Protein AF-A0A645JJU6-F1 (afdb_monom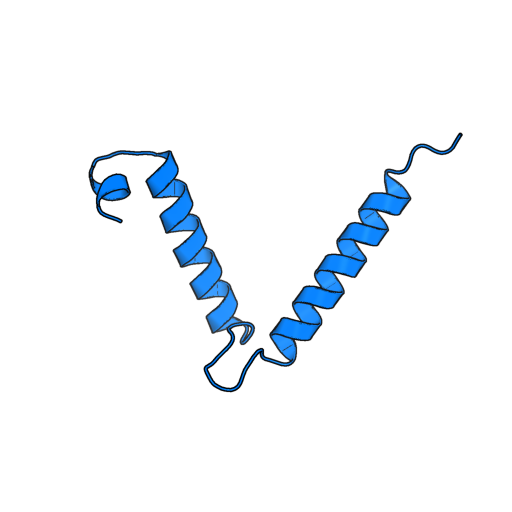er_lite)

Sequence (63 aa):
MILAGEGNSDAAVTVTGFAVGAAICHNFGLASSAKGPTVNGMIAVVAGFVILVVIGLLNRERK

Secondary structure (DSSP, 8-state):
-HHHHTT-HHHHHHHHHHHHHHHHHHHTT---BTTB--HHHHHHHHHHHHHHHHHHHHS----

Foldseek 3Di:
DVCVVVPDPVVVVVVVCVVVVVVVCVVQVQDADPVGGDPVVVVVVVVVVVVVVVVCVVPDDDD

Radius of gyration: 16.97 Å; chains: 1; bounding box: 45×27×42 Å

Organism: NCBI:txid1076179

pLDDT: mean 93.42, std 7.04, range [57.25, 98.31]

Structure (mmCIF, N/CA/C/O backbone):
data_AF-A0A645JJU6-F1
#
_entry.id   AF-A0A645JJU6-F1
#
loop_
_atom_site.group_PDB
_atom_site.id
_atom_site.type_symbol
_atom_site.label_atom_id
_atom_site.label_alt_id
_atom_site.label_comp_id
_atom_site.label_asym_id
_atom_site.label_entity_id
_atom_site.label_seq_id
_atom_site.pdbx_PDB_ins_code
_atom_site.Cartn_x
_atom_site.Cartn_y
_atom_site.Cartn_z
_atom_site.occupancy
_atom_site.B_iso_or_equiv
_atom_site.auth_seq_id
_atom_site.auth_comp_id
_atom_site.auth_asym_id
_atom_site.auth_atom_id
_atom_site.pdbx_PDB_model_num
ATOM 1 N N . MET A 1 1 ? 13.597 12.301 -5.320 1.00 70.12 1 MET A N 1
ATOM 2 C CA . MET A 1 1 ? 14.586 11.681 -4.405 1.00 70.12 1 MET A CA 1
ATOM 3 C C . MET A 1 1 ? 15.686 12.650 -3.964 1.00 70.12 1 MET A C 1
ATOM 5 O O . MET A 1 1 ? 16.277 12.393 -2.931 1.00 70.12 1 MET A O 1
ATOM 9 N N . ILE A 1 2 ? 15.926 13.766 -4.674 1.00 86.25 2 ILE A N 1
ATOM 10 C CA . ILE A 1 2 ? 16.926 14.794 -4.304 1.00 86.25 2 ILE A CA 1
ATOM 11 C C . ILE A 1 2 ? 16.746 15.275 -2.853 1.00 86.25 2 ILE A C 1
ATOM 13 O O . ILE A 1 2 ? 17.663 15.137 -2.059 1.00 86.25 2 ILE A O 1
ATOM 17 N N . LEU A 1 3 ? 15.525 15.657 -2.462 1.00 90.38 3 LEU A N 1
ATOM 18 C CA . LEU A 1 3 ? 15.219 16.104 -1.095 1.00 90.38 3 LEU A CA 1
ATOM 19 C C . LEU A 1 3 ? 15.486 15.033 -0.011 1.00 90.38 3 LEU A C 1
ATOM 21 O O . LEU A 1 3 ? 15.866 15.361 1.106 1.00 90.38 3 LEU A O 1
ATOM 25 N N . ALA A 1 4 ? 15.320 13.745 -0.339 1.00 91.31 4 ALA A N 1
ATOM 26 C CA . ALA A 1 4 ? 15.675 12.648 0.567 1.00 91.31 4 ALA A CA 1
ATOM 27 C C . ALA A 1 4 ? 17.203 12.500 0.712 1.00 91.31 4 ALA A C 1
ATOM 29 O O . ALA A 1 4 ? 17.684 12.177 1.792 1.00 91.31 4 ALA A O 1
ATOM 30 N N . GLY A 1 5 ? 17.962 12.764 -0.360 1.00 89.88 5 GLY A N 1
ATOM 31 C CA . GLY A 1 5 ? 19.431 12.767 -0.358 1.00 89.88 5 GLY A CA 1
ATOM 32 C C . GLY A 1 5 ? 20.055 13.995 0.313 1.00 89.88 5 GLY A C 1
ATOM 33 O O . GLY A 1 5 ? 21.188 13.927 0.773 1.00 89.88 5 GLY A O 1
ATOM 34 N N . GLU A 1 6 ? 19.305 15.090 0.425 1.00 94.94 6 GLU A N 1
ATOM 35 C CA . GLU A 1 6 ? 19.689 16.305 1.159 1.00 94.94 6 GLU A CA 1
ATOM 36 C C . GLU A 1 6 ? 19.386 16.217 2.668 1.00 94.94 6 GLU A C 1
ATOM 38 O O . GLU A 1 6 ? 19.669 17.152 3.413 1.00 94.94 6 GLU A O 1
ATOM 43 N N . GLY A 1 7 ? 18.835 15.091 3.139 1.00 93.62 7 GLY A N 1
ATOM 44 C CA . GLY A 1 7 ? 18.617 14.820 4.563 1.00 93.62 7 GLY A CA 1
ATOM 45 C C . GLY A 1 7 ? 17.208 15.114 5.084 1.00 93.62 7 GLY A C 1
ATOM 46 O O . GLY A 1 7 ? 16.995 15.058 6.294 1.00 93.62 7 GLY A O 1
ATOM 47 N N . ASN A 1 8 ? 16.224 15.386 4.218 1.00 97.19 8 ASN A N 1
ATOM 48 C CA . ASN A 1 8 ? 14.833 15.496 4.663 1.00 97.19 8 ASN A CA 1
ATOM 49 C C . ASN A 1 8 ? 14.248 14.108 4.975 1.00 97.19 8 ASN A C 1
ATOM 51 O O . ASN A 1 8 ? 14.014 13.294 4.075 1.00 97.19 8 ASN A O 1
ATOM 55 N N . SER A 1 9 ? 13.962 13.861 6.251 1.00 95.75 9 SER A N 1
ATOM 56 C CA . SER A 1 9 ? 13.432 12.588 6.744 1.00 95.75 9 SER A CA 1
ATOM 57 C C . SER A 1 9 ? 12.046 12.254 6.190 1.00 95.75 9 SER A C 1
ATOM 59 O O . SER A 1 9 ? 11.799 11.100 5.848 1.00 95.75 9 SER A O 1
ATOM 61 N N . ASP A 1 10 ? 11.165 13.241 6.022 1.00 96.12 10 ASP A N 1
ATOM 62 C CA . ASP A 1 10 ? 9.818 13.024 5.477 1.00 96.12 10 ASP A CA 1
ATOM 63 C C . ASP A 1 10 ? 9.877 12.528 4.020 1.00 96.12 10 ASP A C 1
ATOM 65 O O . ASP A 1 10 ? 9.253 11.533 3.628 1.00 96.12 10 ASP A O 1
ATOM 69 N N . ALA A 1 11 ? 10.758 13.144 3.225 1.00 95.19 11 ALA A N 1
ATOM 70 C CA . ALA A 1 11 ? 11.039 12.696 1.867 1.00 95.19 11 ALA A CA 1
ATOM 71 C C . ALA A 1 11 ? 11.687 11.302 1.844 1.00 95.19 11 ALA A C 1
ATOM 73 O O . ALA A 1 11 ? 11.367 10.497 0.968 1.00 95.19 11 ALA A O 1
ATOM 74 N N . ALA A 1 12 ? 12.575 10.994 2.794 1.00 95.44 12 ALA A N 1
ATOM 75 C CA . ALA A 1 12 ? 13.207 9.681 2.895 1.00 95.44 12 ALA A CA 1
ATOM 76 C C . ALA A 1 12 ? 12.189 8.572 3.200 1.00 95.44 12 ALA A C 1
ATOM 78 O O . ALA A 1 12 ? 12.197 7.537 2.526 1.00 95.44 12 ALA A O 1
ATOM 79 N N . VAL A 1 13 ? 11.270 8.797 4.145 1.00 96.44 13 VAL A N 1
ATOM 80 C CA . VAL A 1 13 ? 10.184 7.853 4.456 1.00 96.44 13 VAL A CA 1
ATOM 81 C C . VAL A 1 13 ? 9.270 7.674 3.247 1.00 96.44 13 VAL A C 1
ATOM 83 O O . VAL A 1 13 ? 8.969 6.539 2.875 1.00 96.44 13 VAL A O 1
ATOM 86 N N . THR A 1 14 ? 8.906 8.765 2.571 1.00 95.44 14 THR A N 1
ATOM 87 C CA . THR A 1 14 ? 8.071 8.723 1.360 1.00 95.44 14 THR A CA 1
ATOM 88 C C . THR A 1 14 ? 8.705 7.870 0.259 1.00 95.44 14 THR A C 1
ATOM 90 O O . THR A 1 14 ? 8.065 6.977 -0.298 1.00 95.44 14 THR A O 1
ATOM 93 N N . VAL A 1 15 ? 9.981 8.111 -0.047 1.00 96.00 15 VAL A N 1
ATOM 94 C CA . VAL A 1 15 ? 10.713 7.380 -1.092 1.00 96.00 15 VAL A CA 1
ATOM 95 C C . VAL A 1 15 ? 10.896 5.908 -0.718 1.00 96.00 15 VAL A C 1
ATOM 97 O O . VAL A 1 15 ? 10.732 5.034 -1.570 1.00 96.00 15 VAL A O 1
ATOM 100 N N . THR A 1 16 ? 11.193 5.624 0.550 1.00 96.00 16 THR A N 1
ATOM 101 C CA . THR A 1 16 ? 11.344 4.250 1.045 1.00 96.00 16 THR A CA 1
ATOM 102 C C . THR A 1 16 ? 10.019 3.496 0.961 1.00 96.00 16 THR A C 1
ATOM 104 O O . THR A 1 16 ? 9.979 2.391 0.424 1.00 96.00 16 THR A O 1
ATOM 107 N N . GLY A 1 17 ? 8.917 4.109 1.401 1.00 96.81 17 GLY A N 1
ATOM 108 C CA . GLY A 1 17 ? 7.576 3.535 1.288 1.00 96.81 17 GLY A CA 1
ATOM 109 C C . GLY A 1 17 ? 7.172 3.273 -0.163 1.00 96.81 17 GLY A C 1
ATOM 110 O O . GLY A 1 17 ? 6.669 2.194 -0.472 1.00 96.81 17 GLY A O 1
ATOM 111 N N . PHE A 1 18 ? 7.464 4.210 -1.072 1.00 96.56 18 PHE A N 1
ATOM 112 C CA . PHE A 1 18 ? 7.236 4.026 -2.507 1.00 96.56 18 PHE A CA 1
ATOM 113 C C . PHE A 1 18 ? 8.013 2.824 -3.065 1.00 96.56 18 PHE A C 1
ATOM 115 O O . PHE A 1 18 ? 7.424 1.974 -3.733 1.00 96.56 18 PHE A O 1
ATOM 122 N N . ALA A 1 19 ? 9.312 2.718 -2.767 1.00 96.75 19 ALA A N 1
ATOM 123 C CA . ALA A 1 19 ? 10.154 1.629 -3.262 1.00 96.75 19 ALA A CA 1
ATOM 124 C C . ALA A 1 19 ? 9.723 0.259 -2.710 1.00 96.75 19 ALA A C 1
ATOM 126 O O . ALA A 1 19 ? 9.575 -0.697 -3.473 1.00 96.75 19 ALA A O 1
ATOM 127 N N . VAL A 1 20 ? 9.471 0.171 -1.400 1.00 97.44 20 VAL A N 1
ATOM 128 C CA . VAL A 1 20 ? 9.001 -1.062 -0.749 1.00 97.44 20 VAL A CA 1
ATOM 129 C C . VAL A 1 20 ? 7.629 -1.467 -1.292 1.00 97.44 20 VAL A C 1
ATOM 131 O O . VAL A 1 20 ? 7.431 -2.625 -1.660 1.00 97.44 20 VAL A O 1
ATOM 134 N N . GLY A 1 21 ? 6.698 -0.518 -1.416 1.00 96.31 21 GLY A N 1
ATOM 135 C CA . GLY A 1 21 ? 5.374 -0.765 -1.985 1.00 96.31 21 GLY A CA 1
ATOM 136 C C . GLY A 1 21 ? 5.441 -1.253 -3.434 1.00 96.31 21 GLY A C 1
ATOM 137 O O . GLY A 1 21 ? 4.785 -2.233 -3.782 1.00 96.31 21 GLY A O 1
ATOM 138 N N . ALA A 1 22 ? 6.282 -0.632 -4.267 1.00 95.75 22 ALA A N 1
ATOM 139 C CA . ALA A 1 22 ? 6.495 -1.063 -5.646 1.00 95.75 22 ALA A CA 1
ATOM 140 C C . ALA A 1 22 ? 7.060 -2.491 -5.723 1.00 95.75 22 ALA A C 1
ATOM 142 O O . ALA A 1 22 ? 6.555 -3.302 -6.501 1.00 95.75 22 ALA A O 1
ATOM 143 N N . ALA A 1 23 ? 8.049 -2.825 -4.887 1.00 96.88 23 ALA A N 1
ATOM 144 C CA . ALA A 1 23 ? 8.624 -4.168 -4.829 1.00 96.88 23 ALA A CA 1
ATOM 145 C C . ALA A 1 23 ? 7.572 -5.230 -4.466 1.00 96.88 23 ALA A C 1
ATOM 147 O O . ALA A 1 23 ? 7.481 -6.260 -5.136 1.00 96.88 23 ALA A O 1
ATOM 148 N N . ILE A 1 24 ? 6.726 -4.955 -3.468 1.00 95.94 24 ILE A N 1
ATOM 149 C CA . ILE A 1 24 ? 5.609 -5.836 -3.096 1.00 95.94 24 ILE A CA 1
ATOM 150 C C . ILE A 1 24 ? 4.641 -5.980 -4.278 1.00 95.94 24 ILE A C 1
ATOM 152 O O . ILE A 1 24 ? 4.357 -7.097 -4.714 1.00 95.94 24 ILE A O 1
ATOM 156 N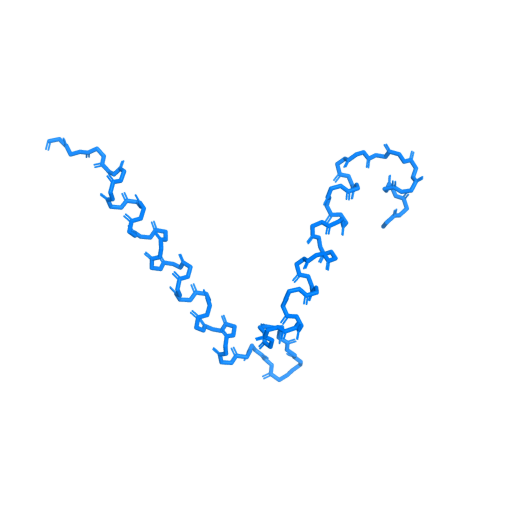 N . CYS A 1 25 ? 4.168 -4.871 -4.849 1.00 95.81 25 CYS A N 1
ATOM 157 C CA . CYS A 1 25 ? 3.196 -4.911 -5.940 1.00 95.81 25 CYS A CA 1
ATOM 158 C C . CYS A 1 25 ? 3.705 -5.689 -7.161 1.00 95.81 25 CYS A C 1
ATOM 160 O O . CYS A 1 25 ? 2.940 -6.443 -7.765 1.00 95.81 25 CYS A O 1
ATOM 162 N N . HIS A 1 26 ? 4.982 -5.547 -7.516 1.00 95.00 26 HIS A N 1
ATOM 163 C CA . HIS A 1 26 ? 5.573 -6.279 -8.635 1.00 95.00 26 HIS A CA 1
ATOM 164 C C . HIS A 1 26 ? 5.816 -7.764 -8.315 1.00 95.00 26 HIS A C 1
ATOM 166 O O . HIS A 1 26 ? 5.550 -8.601 -9.175 1.00 95.00 26 HIS A O 1
ATOM 172 N N . ASN A 1 27 ? 6.243 -8.119 -7.096 1.00 94.50 27 ASN A N 1
ATOM 173 C CA . ASN A 1 27 ? 6.521 -9.515 -6.725 1.00 94.50 27 ASN A CA 1
ATOM 174 C C . ASN A 1 27 ? 5.252 -10.371 -6.566 1.00 94.50 27 ASN A C 1
ATOM 176 O O . ASN A 1 27 ? 5.272 -11.570 -6.830 1.00 94.50 27 ASN A O 1
ATOM 180 N N . PHE A 1 28 ? 4.137 -9.76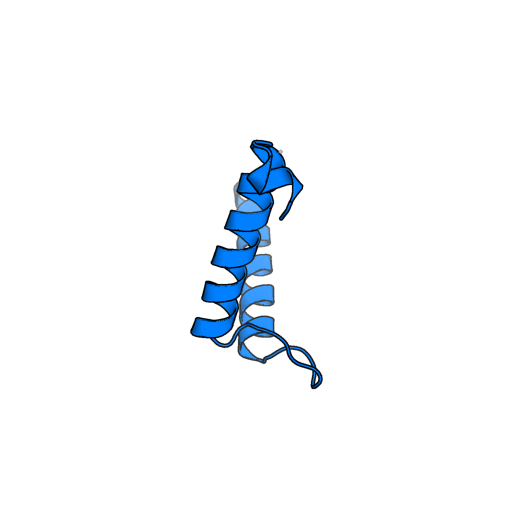0 -6.162 1.00 92.19 28 PHE A N 1
ATOM 181 C CA . PHE A 1 28 ? 2.847 -10.444 -6.000 1.00 92.19 28 PHE A CA 1
ATOM 182 C C . PHE A 1 28 ? 1.898 -10.266 -7.202 1.00 92.19 28 PHE A C 1
ATOM 184 O O . PHE A 1 28 ? 0.743 -10.693 -7.155 1.00 92.19 28 PHE A O 1
ATOM 191 N N . GLY A 1 29 ? 2.356 -9.634 -8.290 1.00 92.19 29 GLY A N 1
ATOM 192 C CA . GLY A 1 29 ? 1.545 -9.429 -9.499 1.00 92.19 29 GLY A CA 1
ATOM 193 C C . GLY A 1 29 ? 0.343 -8.494 -9.298 1.00 92.19 29 GLY A C 1
ATOM 194 O O . GLY A 1 29 ? -0.668 -8.603 -9.994 1.00 92.19 29 GLY A O 1
ATOM 195 N N . LEU A 1 30 ? 0.433 -7.585 -8.328 1.00 94.25 30 LEU A N 1
ATOM 196 C CA . LEU A 1 30 ? -0.601 -6.596 -8.003 1.00 94.25 30 LEU A CA 1
ATOM 197 C C . LEU A 1 30 ? -0.432 -5.300 -8.811 1.00 94.25 30 LEU A C 1
ATOM 199 O O . LEU A 1 30 ? -1.362 -4.503 -8.908 1.00 94.25 30 LEU A O 1
ATOM 203 N N . ALA A 1 31 ? 0.760 -5.080 -9.373 1.00 94.88 31 ALA A N 1
ATOM 204 C CA . ALA A 1 31 ? 1.085 -3.887 -10.141 1.00 94.88 31 ALA A CA 1
ATOM 205 C C . ALA A 1 31 ? 0.266 -3.797 -11.439 1.00 94.88 31 ALA A C 1
ATOM 207 O O . ALA A 1 31 ? 0.216 -4.738 -12.230 1.00 94.88 31 ALA A O 1
ATOM 208 N N . SER A 1 32 ? -0.349 -2.636 -11.666 1.00 93.81 32 SER A N 1
ATOM 209 C CA . SER A 1 32 ? -1.094 -2.322 -12.890 1.00 93.81 32 SER A CA 1
ATOM 210 C C . SER A 1 32 ? -0.163 -2.133 -14.098 1.00 93.81 32 SER A C 1
ATOM 212 O O . SER A 1 32 ? 1.043 -1.936 -13.952 1.00 93.81 32 SER A O 1
ATOM 214 N N . SER A 1 33 ? -0.729 -2.154 -15.306 1.00 92.00 33 SER A N 1
ATOM 215 C CA . SER A 1 33 ? -0.006 -1.903 -16.559 1.00 92.00 33 SER A CA 1
ATOM 216 C C . SER A 1 33 ? -0.794 -0.975 -17.487 1.00 92.00 33 SER A C 1
ATOM 218 O O . SER A 1 33 ? -1.918 -0.581 -17.182 1.00 92.00 33 SER A O 1
ATOM 220 N N . ALA A 1 34 ? -0.251 -0.683 -18.673 1.00 93.94 34 ALA A N 1
ATOM 221 C CA . ALA A 1 34 ? -0.967 0.069 -19.708 1.00 93.94 34 ALA A CA 1
ATOM 222 C C . ALA A 1 34 ? -2.278 -0.606 -20.166 1.00 93.94 34 ALA A C 1
ATOM 224 O O . ALA A 1 34 ? -3.151 0.058 -20.713 1.00 93.94 34 ALA A O 1
ATOM 225 N N . LYS A 1 35 ? -2.437 -1.916 -19.925 1.00 92.12 35 LYS A N 1
ATOM 226 C CA . LYS A 1 35 ? -3.682 -2.656 -20.196 1.00 92.12 35 LYS A CA 1
ATOM 227 C C . LYS A 1 35 ? -4.740 -2.487 -19.098 1.00 92.12 35 LYS A C 1
ATOM 229 O O . LYS A 1 35 ? -5.847 -2.991 -19.250 1.00 92.12 35 LYS A O 1
ATOM 234 N N . GLY A 1 36 ? -4.400 -1.806 -18.004 1.00 92.25 36 GLY A N 1
ATOM 235 C CA . GLY A 1 36 ? -5.247 -1.638 -16.831 1.00 92.25 36 GLY A CA 1
ATOM 236 C C . GLY A 1 36 ? -4.811 -2.488 -15.625 1.00 92.25 36 GLY A C 1
ATOM 237 O O . GLY A 1 36 ? -3.748 -3.124 -15.657 1.00 92.25 36 GLY A O 1
ATOM 238 N N . PRO A 1 37 ? -5.619 -2.465 -14.546 1.00 94.25 37 PRO A N 1
ATOM 239 C CA . PRO A 1 37 ? -5.335 -3.165 -13.294 1.00 94.25 37 PRO A CA 1
ATOM 240 C C . PRO A 1 37 ? -5.363 -4.689 -13.448 1.00 94.25 37 PRO A C 1
ATOM 242 O O . PRO A 1 37 ? -6.137 -5.238 -14.232 1.00 94.25 37 PRO A O 1
ATOM 245 N N . THR A 1 38 ? -4.527 -5.388 -12.674 1.00 95.06 38 THR A N 1
ATOM 246 C CA . THR A 1 38 ? -4.502 -6.857 -12.661 1.00 95.06 38 THR A CA 1
ATOM 247 C C . THR A 1 38 ? -5.665 -7.415 -11.849 1.00 95.06 38 THR A C 1
ATOM 249 O O . THR A 1 38 ? -6.138 -6.785 -10.903 1.00 95.06 38 THR A O 1
ATOM 252 N N . VAL A 1 39 ? -6.094 -8.638 -12.171 1.00 94.88 39 VAL A N 1
ATOM 253 C CA . VAL A 1 39 ? -7.136 -9.345 -11.405 1.00 94.88 39 VAL A CA 1
ATOM 254 C C . VAL A 1 39 ? -6.726 -9.495 -9.936 1.00 94.88 39 VAL A C 1
ATOM 256 O O . VAL A 1 39 ? -7.522 -9.207 -9.047 1.00 94.88 39 VAL A O 1
ATOM 259 N N . ASN A 1 40 ? -5.465 -9.851 -9.666 1.00 94.31 40 ASN A N 1
ATOM 260 C CA . ASN A 1 40 ? -4.952 -9.953 -8.297 1.00 94.31 40 ASN A CA 1
ATOM 261 C C . ASN A 1 40 ? -4.992 -8.599 -7.573 1.00 94.31 40 ASN A C 1
ATOM 263 O O . ASN A 1 40 ? -5.367 -8.544 -6.404 1.00 94.31 40 ASN A O 1
ATOM 267 N N . GLY A 1 41 ? -4.657 -7.505 -8.266 1.00 94.62 41 GLY A N 1
ATOM 268 C CA . GLY A 1 41 ? -4.765 -6.151 -7.725 1.00 94.62 41 GLY A CA 1
ATOM 269 C C . GLY A 1 41 ? -6.207 -5.778 -7.374 1.00 94.62 41 GLY A C 1
ATOM 270 O O . GLY A 1 41 ? -6.460 -5.265 -6.287 1.00 94.62 41 GLY A O 1
ATOM 271 N N . MET A 1 42 ? -7.172 -6.103 -8.240 1.00 95.50 42 MET A N 1
ATOM 272 C CA . MET A 1 42 ? -8.598 -5.889 -7.955 1.00 95.50 42 MET A CA 1
ATOM 273 C C . MET A 1 42 ? -9.059 -6.680 -6.723 1.00 95.50 42 MET A C 1
ATOM 275 O O . MET A 1 42 ? -9.721 -6.121 -5.849 1.00 95.50 42 MET A O 1
ATOM 279 N N . ILE A 1 43 ? -8.676 -7.958 -6.623 1.00 96.12 43 ILE A N 1
ATOM 280 C CA . ILE A 1 43 ? -8.998 -8.809 -5.467 1.00 96.12 43 ILE A CA 1
ATOM 281 C C . ILE A 1 43 ? -8.397 -8.223 -4.184 1.00 96.12 43 ILE A C 1
ATOM 283 O O . ILE A 1 43 ? -9.091 -8.137 -3.172 1.00 96.12 43 ILE A O 1
ATOM 287 N N . ALA A 1 44 ? -7.140 -7.773 -4.225 1.00 95.38 44 ALA A N 1
ATOM 288 C CA . ALA A 1 44 ? -6.475 -7.159 -3.078 1.00 95.38 44 ALA A CA 1
ATOM 289 C C . ALA A 1 44 ? -7.199 -5.889 -2.596 1.00 95.38 44 ALA A C 1
ATOM 291 O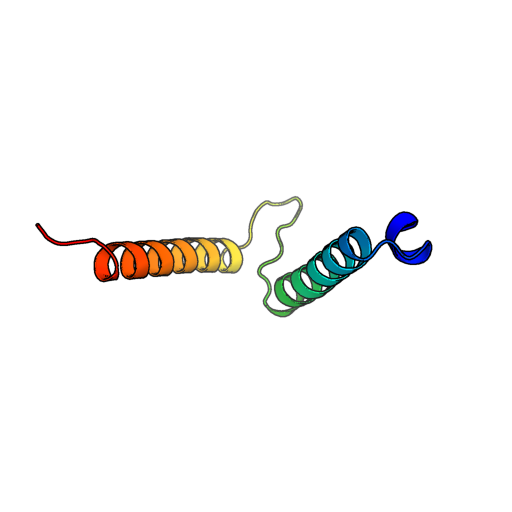 O . ALA A 1 44 ? -7.369 -5.700 -1.391 1.00 95.38 44 ALA A O 1
ATOM 292 N N . VAL A 1 45 ? -7.690 -5.052 -3.518 1.00 95.25 45 VAL A N 1
ATOM 293 C CA . VAL A 1 45 ? -8.485 -3.858 -3.180 1.00 95.25 45 VAL A CA 1
ATOM 294 C C . VAL A 1 45 ? -9.802 -4.242 -2.504 1.00 95.25 45 VAL A C 1
ATOM 296 O O . VAL A 1 45 ? -10.135 -3.687 -1.456 1.00 95.25 45 VAL A O 1
ATOM 299 N N . VAL A 1 46 ? -10.538 -5.210 -3.059 1.00 97.75 46 VAL A N 1
ATOM 300 C CA . VAL A 1 46 ? -11.797 -5.690 -2.460 1.00 97.75 46 VAL A CA 1
ATOM 301 C C . VAL A 1 46 ? -11.550 -6.260 -1.062 1.00 97.75 46 VAL A C 1
ATOM 303 O O . VAL A 1 46 ? -12.272 -5.914 -0.128 1.00 97.75 46 VAL A O 1
ATOM 306 N N . ALA A 1 47 ? -10.503 -7.070 -0.890 1.00 97.12 47 ALA A N 1
ATOM 307 C CA . ALA A 1 47 ? -10.117 -7.604 0.413 1.00 97.12 47 ALA A CA 1
ATOM 308 C C . ALA A 1 47 ? -9.803 -6.485 1.421 1.00 97.12 47 ALA A C 1
ATOM 310 O O . ALA A 1 47 ? -10.268 -6.539 2.559 1.00 97.12 47 ALA A O 1
ATOM 311 N N . GLY A 1 48 ? -9.091 -5.437 0.993 1.00 96.94 48 GLY A N 1
ATOM 312 C CA . GLY A 1 48 ? -8.821 -4.256 1.812 1.00 96.94 48 GLY A CA 1
ATOM 313 C C . GLY A 1 48 ? -10.100 -3.572 2.296 1.00 96.94 48 GLY A C 1
ATOM 314 O O . GLY A 1 48 ? -10.247 -3.318 3.490 1.00 96.94 48 GLY A O 1
ATOM 315 N N . PHE A 1 49 ? -11.067 -3.343 1.405 1.00 98.06 49 PHE A N 1
ATOM 316 C CA . PHE A 1 49 ? -12.358 -2.769 1.796 1.00 98.06 49 PHE A CA 1
ATOM 317 C C . PHE A 1 49 ? -13.137 -3.660 2.762 1.00 98.06 49 PHE A C 1
ATOM 319 O O . PHE A 1 49 ? -13.693 -3.147 3.731 1.00 98.06 49 PHE A O 1
ATOM 326 N N . VAL A 1 50 ? -13.158 -4.977 2.543 1.00 98.31 50 VAL A N 1
ATOM 327 C CA . VAL A 1 50 ? -13.802 -5.919 3.472 1.00 98.31 50 VAL A CA 1
ATOM 328 C C . VAL A 1 50 ? -13.175 -5.812 4.861 1.00 98.31 50 VAL A C 1
ATOM 330 O O . VAL A 1 50 ? -13.904 -5.689 5.844 1.00 98.31 50 VAL A O 1
ATOM 333 N N . ILE A 1 51 ? -11.842 -5.779 4.952 1.00 98.06 51 ILE A N 1
ATOM 334 C CA . ILE A 1 51 ? -11.125 -5.605 6.223 1.00 98.06 51 ILE A CA 1
ATOM 335 C C . ILE A 1 51 ? -11.522 -4.281 6.888 1.00 98.06 51 ILE A C 1
ATOM 337 O O . ILE A 1 51 ? -11.872 -4.277 8.067 1.00 98.06 51 ILE A O 1
ATOM 341 N N . LEU A 1 52 ? -11.529 -3.171 6.144 1.00 97.12 52 LEU A N 1
ATOM 342 C CA . LEU A 1 52 ? -11.913 -1.861 6.680 1.00 97.12 52 LEU A CA 1
ATOM 343 C C . LEU A 1 52 ? -13.366 -1.833 7.172 1.00 97.12 52 LEU A C 1
ATOM 345 O O . LEU A 1 52 ? -13.636 -1.268 8.230 1.00 97.12 52 LEU A O 1
ATOM 349 N N . VAL A 1 53 ? -14.294 -2.466 6.449 1.00 97.44 53 VAL A N 1
ATOM 350 C CA . VAL A 1 53 ? -15.698 -2.590 6.869 1.00 97.44 53 VAL A CA 1
ATOM 351 C C . VAL A 1 53 ? -15.804 -3.410 8.149 1.00 97.44 53 VAL A C 1
ATOM 353 O O . VAL A 1 53 ? -16.490 -2.988 9.076 1.00 97.44 53 VAL A O 1
ATOM 356 N N . VAL A 1 54 ? -15.108 -4.546 8.240 1.00 97.44 54 VAL A N 1
ATOM 357 C CA . VAL A 1 54 ? -15.094 -5.375 9.453 1.00 97.44 54 VAL A CA 1
ATOM 358 C C . VAL A 1 54 ? -14.548 -4.581 10.637 1.00 97.44 54 VAL A C 1
ATOM 360 O O . VAL A 1 54 ? -15.204 -4.518 11.674 1.00 97.44 54 VAL A O 1
ATOM 363 N N . ILE A 1 55 ? -13.401 -3.915 10.479 1.00 96.56 55 ILE A N 1
ATOM 364 C CA . ILE A 1 55 ? -12.818 -3.067 11.527 1.00 96.56 55 ILE A CA 1
ATOM 365 C C . ILE A 1 55 ? -13.807 -1.971 11.933 1.00 96.56 55 ILE A C 1
ATOM 367 O O . ILE A 1 55 ? -14.053 -1.788 13.125 1.00 96.56 55 ILE A O 1
ATOM 371 N N . GLY A 1 56 ? -14.409 -1.278 10.965 1.00 96.19 56 GLY A N 1
ATOM 372 C CA . GLY A 1 56 ? -15.391 -0.228 11.215 1.00 96.19 56 GLY A CA 1
ATOM 373 C C . GLY A 1 56 ? -16.634 -0.729 11.953 1.00 96.19 56 GLY A C 1
ATOM 374 O O . GLY A 1 56 ? -17.114 -0.055 12.857 1.00 96.19 56 GLY A O 1
ATOM 375 N N . LEU A 1 57 ? -17.136 -1.922 11.624 1.00 95.8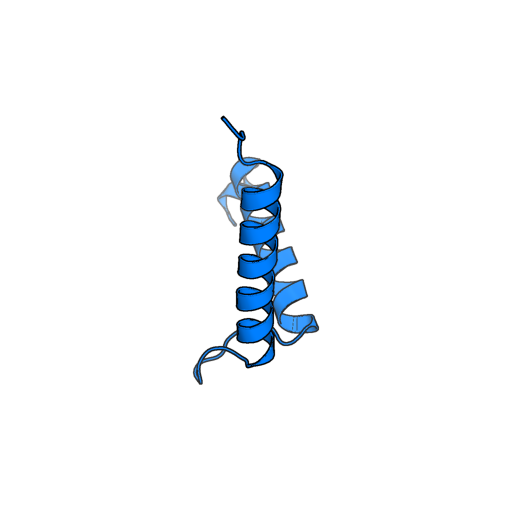1 57 LEU A N 1
ATOM 376 C CA . LEU A 1 57 ? -18.271 -2.539 12.317 1.00 95.81 57 LEU A CA 1
ATOM 377 C C . LEU A 1 57 ? -17.920 -2.976 13.743 1.00 95.81 57 LEU A C 1
ATOM 379 O O . LEU A 1 57 ? -18.747 -2.806 14.636 1.00 95.81 57 LEU A O 1
ATOM 383 N N . LEU A 1 58 ? -16.716 -3.511 13.960 1.00 94.94 5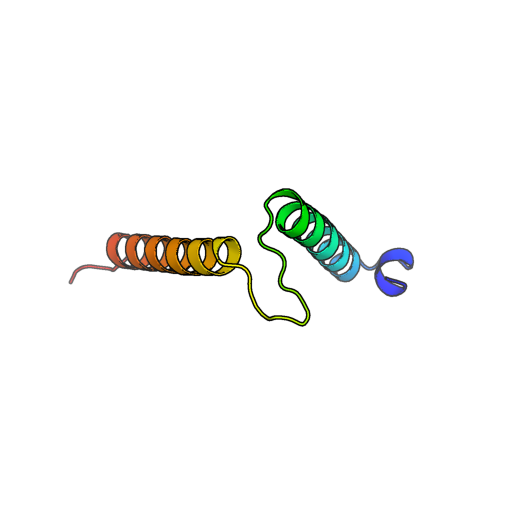8 LEU A N 1
ATOM 384 C CA . LEU A 1 58 ? -16.253 -3.946 15.281 1.00 94.94 58 LEU A CA 1
ATOM 385 C C . LEU A 1 58 ? -15.944 -2.771 16.218 1.00 94.94 58 LEU A C 1
ATOM 387 O O . LEU A 1 58 ? -16.151 -2.885 17.420 1.00 94.94 58 LEU A O 1
ATOM 391 N N . ASN A 1 59 ? -15.473 -1.646 15.674 1.00 94.69 59 ASN A N 1
ATOM 392 C CA . ASN A 1 59 ? -15.139 -0.438 16.438 1.00 94.69 59 ASN A CA 1
ATOM 393 C C . ASN A 1 59 ? -16.288 0.580 16.479 1.00 94.69 59 ASN A C 1
ATOM 395 O O . ASN A 1 59 ? -16.135 1.678 17.013 1.00 94.69 59 ASN A O 1
ATOM 399 N N . ARG A 1 60 ? -17.447 0.249 15.904 1.00 91.44 60 ARG A N 1
ATOM 400 C CA . ARG A 1 60 ? -18.623 1.109 15.973 1.00 91.44 60 ARG A CA 1
ATOM 401 C C . ARG A 1 60 ? -19.195 1.073 17.388 1.00 91.44 60 ARG A C 1
ATOM 403 O O . ARG A 1 60 ? -19.754 0.061 17.804 1.00 91.44 60 ARG A O 1
ATOM 410 N N . GLU A 1 61 ? -19.147 2.216 18.066 1.00 82.19 61 GLU A N 1
ATOM 411 C CA . GLU A 1 61 ? -19.906 2.497 19.289 1.00 82.19 61 GLU A CA 1
ATOM 412 C C . GLU A 1 61 ? -21.382 2.104 19.085 1.00 82.19 61 GLU A C 1
ATOM 414 O O . GLU A 1 61 ? -22.084 2.610 18.195 1.00 82.19 61 GLU A O 1
ATOM 419 N N . ARG A 1 62 ? -21.852 1.144 19.883 1.00 67.12 62 ARG A N 1
ATOM 420 C CA . ARG A 1 62 ? -23.253 0.723 19.925 1.00 67.12 62 ARG A CA 1
ATOM 421 C C . ARG A 1 62 ? -23.918 1.558 21.018 1.00 67.12 62 ARG A C 1
ATOM 423 O O . ARG A 1 62 ? -23.638 1.339 22.189 1.00 67.12 62 ARG A O 1
ATOM 430 N N . LYS A 1 63 ? -24.742 2.532 20.623 1.00 57.25 63 LYS A N 1
ATOM 431 C CA . LYS A 1 63 ? -25.731 3.115 21.541 1.00 57.25 63 LYS A CA 1
ATOM 432 C C . LYS A 1 63 ? -26.731 2.054 21.977 1.00 57.25 63 LYS A C 1
ATOM 434 O O . LYS A 1 63 ? -27.070 1.205 21.117 1.00 57.25 63 LYS A O 1
#